Protein AF-A0A3M1U9E9-F1 (afdb_monomer)

Radius of gyration: 12.96 Å; Cα contacts (8 Å, |Δi|>4): 54; chains: 1; bounding box: 29×27×34 Å

Sequence (66 aa):
LLGDPLPLADALETLGRAVQVLPSETAQPATAHMYIAQPFSGGLASLFSTHPPIEERVRRLRALPL

pLDDT: mean 84.31, std 8.87, range [61.47, 95.94]

Secondary structure (DSSP, 8-state):
----SHHHHHHHHHHHHHHHHS--TT--GGGGGGSSS-S--SGGGGGG-SS--HHHHHHHHHTS--

Mean predicted aligned error: 5.28 Å

Structure (mmCIF, N/CA/C/O backbone):
data_AF-A0A3M1U9E9-F1
#
_entry.id   AF-A0A3M1U9E9-F1
#
loop_
_atom_site.group_PDB
_atom_site.id
_atom_site.type_symbol
_atom_site.label_atom_id
_atom_site.label_alt_id
_atom_site.label_comp_id
_atom_site.label_asym_id
_atom_site.label_entity_id
_atom_site.label_seq_id
_atom_site.pdbx_PDB_ins_code
_atom_site.Cartn_x
_atom_site.Cartn_y
_atom_site.Cartn_z
_atom_site.occupancy
_atom_site.B_iso_or_equiv
_atom_site.auth_seq_id
_atom_site.auth_comp_id
_atom_site.auth_asym_id
_atom_site.auth_atom_id
_atom_site.pdbx_PDB_model_num
ATOM 1 N N . LEU A 1 1 ? -3.124 12.188 14.375 1.00 61.47 1 LEU A N 1
ATOM 2 C CA . LEU A 1 1 ? -3.781 13.120 13.431 1.00 61.47 1 LEU A CA 1
ATOM 3 C C . LEU A 1 1 ? -5.145 12.607 12.972 1.00 61.47 1 LEU A C 1
ATOM 5 O O . LEU A 1 1 ? -6.056 13.412 13.014 1.00 61.47 1 LEU A O 1
ATOM 9 N N . LEU A 1 2 ? -5.326 11.320 12.622 1.00 74.19 2 LEU A N 1
ATOM 10 C CA . LEU A 1 2 ? -6.658 10.779 12.268 1.00 74.19 2 LEU A CA 1
ATOM 11 C C . LEU A 1 2 ? -7.227 9.748 13.258 1.00 74.19 2 LEU A C 1
ATOM 13 O O . LEU A 1 2 ? -8.434 9.712 13.433 1.00 74.19 2 LEU A O 1
ATOM 17 N N . GLY A 1 3 ? -6.395 8.938 13.926 1.00 85.12 3 GLY A N 1
ATOM 18 C CA . GLY A 1 3 ? -6.863 7.899 14.865 1.00 85.12 3 GLY A CA 1
ATOM 19 C C . GLY A 1 3 ? -7.523 6.692 14.182 1.00 85.12 3 GLY A C 1
ATOM 20 O O . GLY A 1 3 ? -7.343 5.576 14.644 1.00 85.12 3 GLY A O 1
ATOM 21 N N . ASP A 1 4 ? -8.174 6.913 13.041 1.00 91.81 4 ASP A N 1
ATOM 22 C CA . ASP A 1 4 ? -8.770 5.905 12.168 1.00 91.81 4 ASP A CA 1
ATOM 23 C C . ASP A 1 4 ? -7.746 5.365 11.139 1.00 91.81 4 ASP A C 1
ATOM 25 O O . ASP A 1 4 ? -7.121 6.157 10.416 1.00 91.81 4 ASP A O 1
ATOM 29 N N . PRO A 1 5 ? -7.542 4.036 11.051 1.00 94.44 5 PRO A N 1
ATOM 30 C CA . PRO A 1 5 ? -6.648 3.412 10.076 1.00 94.44 5 PRO A CA 1
ATOM 31 C C . PRO A 1 5 ? -7.227 3.313 8.651 1.00 94.44 5 PRO A C 1
ATOM 33 O O . PRO A 1 5 ? -6.454 3.101 7.707 1.00 94.44 5 PRO A O 1
ATOM 36 N N . LEU A 1 6 ? -8.543 3.457 8.459 1.00 95.19 6 LEU A N 1
ATOM 37 C CA . LEU A 1 6 ? -9.211 3.219 7.172 1.00 95.19 6 LEU A CA 1
ATOM 38 C C . LEU A 1 6 ? -8.817 4.214 6.068 1.00 95.19 6 LEU A C 1
ATOM 40 O O . LEU A 1 6 ? -8.479 3.748 4.977 1.00 95.19 6 LEU A O 1
ATOM 44 N N . PRO A 1 7 ? -8.726 5.539 6.311 1.00 95.56 7 PRO A N 1
ATOM 45 C CA . PRO A 1 7 ? -8.302 6.481 5.274 1.00 95.56 7 PRO A CA 1
ATOM 46 C C . PRO A 1 7 ? -6.909 6.164 4.718 1.00 95.56 7 PRO A C 1
ATOM 48 O O . PRO A 1 7 ? -6.640 6.351 3.531 1.00 95.56 7 PRO A O 1
ATOM 51 N N . LEU A 1 8 ? -6.012 5.648 5.567 1.00 94.19 8 LEU A N 1
ATOM 52 C CA . LEU A 1 8 ? -4.689 5.213 5.128 1.00 94.19 8 LEU A CA 1
ATOM 53 C C . LEU A 1 8 ? -4.766 3.926 4.297 1.00 94.19 8 LEU A C 1
ATOM 55 O O . LEU A 1 8 ? -4.028 3.795 3.322 1.00 94.19 8 LEU A O 1
ATOM 59 N N . ALA A 1 9 ? -5.647 2.988 4.653 1.00 95.25 9 ALA A N 1
ATOM 60 C CA . ALA A 1 9 ? -5.861 1.774 3.869 1.00 95.25 9 ALA A CA 1
ATOM 61 C C . ALA A 1 9 ? -6.345 2.112 2.449 1.00 95.25 9 ALA A C 1
ATOM 63 O O . ALA A 1 9 ? -5.779 1.613 1.474 1.00 95.25 9 ALA A O 1
ATOM 64 N N . ASP A 1 10 ? -7.312 3.020 2.325 1.00 95.88 10 ASP A N 1
ATOM 65 C CA . ASP A 1 10 ? -7.876 3.424 1.032 1.00 95.88 10 ASP A CA 1
ATOM 66 C C . ASP A 1 10 ? -6.863 4.196 0.170 1.00 95.88 10 ASP A C 1
ATOM 68 O O . ASP A 1 10 ? -6.756 3.974 -1.043 1.00 95.88 10 ASP A O 1
ATOM 72 N N . ALA A 1 11 ? -6.048 5.054 0.793 1.00 94.06 11 ALA A N 1
ATOM 73 C CA . ALA A 1 11 ? -4.950 5.732 0.108 1.00 94.06 11 ALA A CA 1
ATOM 74 C C . ALA A 1 11 ? -3.920 4.731 -0.450 1.00 94.06 11 ALA A C 1
ATOM 76 O O . ALA A 1 11 ? -3.460 4.875 -1.586 1.00 94.06 11 ALA A O 1
ATOM 77 N N . LEU A 1 12 ? -3.580 3.691 0.319 1.00 92.62 12 LEU A N 1
ATOM 78 C CA . LEU A 1 12 ? -2.644 2.655 -0.120 1.00 92.62 12 LEU A CA 1
ATOM 79 C C . LEU A 1 12 ? -3.207 1.789 -1.247 1.00 92.62 12 LEU A C 1
ATOM 81 O O . LEU A 1 12 ? -2.474 1.494 -2.190 1.00 92.62 12 LEU A O 1
ATOM 85 N N . GLU A 1 13 ? -4.491 1.426 -1.203 1.00 93.44 13 GLU A N 1
ATOM 86 C CA . GLU A 1 13 ? -5.130 0.734 -2.329 1.00 93.44 13 GLU A CA 1
ATOM 87 C C . GLU A 1 13 ? -5.122 1.586 -3.599 1.00 93.44 13 GLU A C 1
ATOM 89 O O . GLU A 1 13 ? -4.867 1.069 -4.687 1.00 93.44 13 GLU A O 1
ATOM 94 N N . THR A 1 14 ? -5.379 2.889 -3.469 1.00 93.50 14 THR A N 1
ATOM 95 C CA . THR A 1 14 ? -5.366 3.820 -4.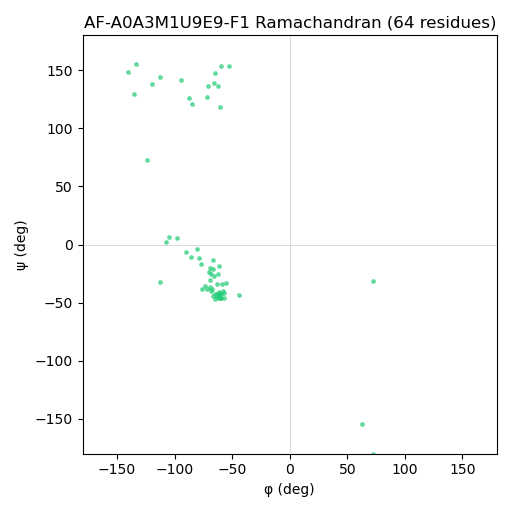604 1.00 93.50 14 THR A CA 1
ATOM 96 C C . THR A 1 14 ? -3.980 3.881 -5.245 1.00 93.50 14 THR A C 1
ATOM 98 O O . THR A 1 14 ? -3.856 3.754 -6.464 1.00 93.50 14 THR A O 1
ATOM 101 N N . LEU A 1 15 ? -2.927 3.993 -4.429 1.00 91.00 15 LEU A N 1
ATOM 102 C CA . LEU A 1 15 ? -1.541 3.957 -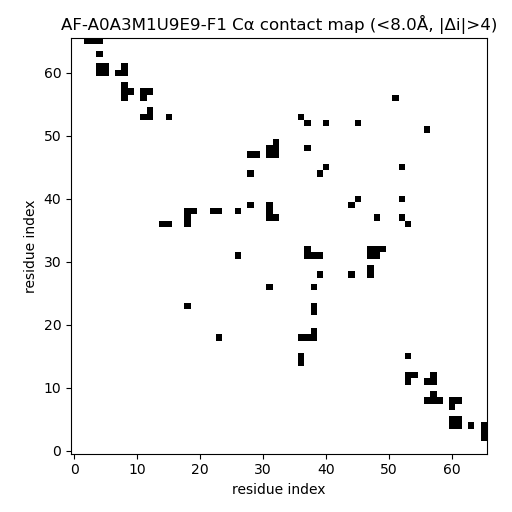4.904 1.00 91.00 15 LEU A CA 1
ATOM 103 C C . LEU A 1 15 ? -1.198 2.624 -5.580 1.00 91.00 15 LEU A C 1
ATOM 105 O O . LEU A 1 15 ? -0.624 2.626 -6.666 1.00 91.00 15 LEU A O 1
ATOM 109 N N . GLY A 1 16 ? -1.579 1.495 -4.976 1.00 89.25 16 GLY A N 1
ATOM 110 C CA . GLY A 1 16 ? -1.334 0.168 -5.549 1.00 89.25 16 GLY A CA 1
ATOM 111 C C . GLY A 1 16 ? -1.987 -0.009 -6.922 1.00 89.25 16 GLY A C 1
ATOM 112 O O . GLY A 1 16 ? -1.345 -0.493 -7.853 1.00 89.25 16 GLY A O 1
ATOM 113 N N . ARG A 1 17 ? -3.234 0.454 -7.084 1.00 90.00 17 ARG A N 1
ATOM 114 C CA . ARG A 1 17 ? -3.937 0.423 -8.379 1.00 90.00 17 ARG A CA 1
ATOM 115 C C . ARG A 1 17 ? -3.271 1.322 -9.419 1.00 90.00 17 ARG A C 1
ATOM 117 O O . ARG A 1 17 ? -3.124 0.902 -10.563 1.00 90.00 17 ARG A O 1
ATOM 124 N N . ALA A 1 18 ? -2.844 2.526 -9.038 1.00 89.25 18 ALA A N 1
ATOM 125 C CA . ALA A 1 18 ? -2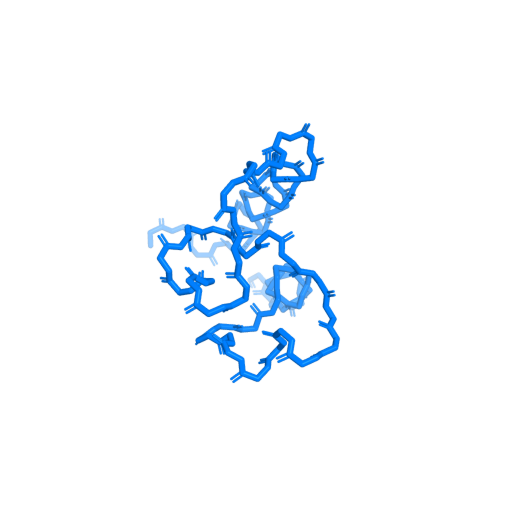.208 3.464 -9.963 1.00 89.25 18 ALA A CA 1
ATOM 126 C C . ALA A 1 18 ? -0.948 2.870 -10.617 1.00 89.25 18 ALA A C 1
ATOM 128 O O . ALA A 1 18 ? -0.760 3.015 -11.822 1.00 89.25 18 ALA A O 1
ATOM 129 N N . VAL A 1 19 ? -0.136 2.137 -9.850 1.00 85.62 19 VAL A N 1
ATOM 130 C CA . VAL A 1 19 ? 1.086 1.491 -10.359 1.00 85.62 19 VAL A CA 1
ATOM 131 C C . VAL A 1 19 ? 0.789 0.328 -11.313 1.00 85.62 19 VAL A C 1
ATOM 133 O O . VAL A 1 19 ? 1.560 0.08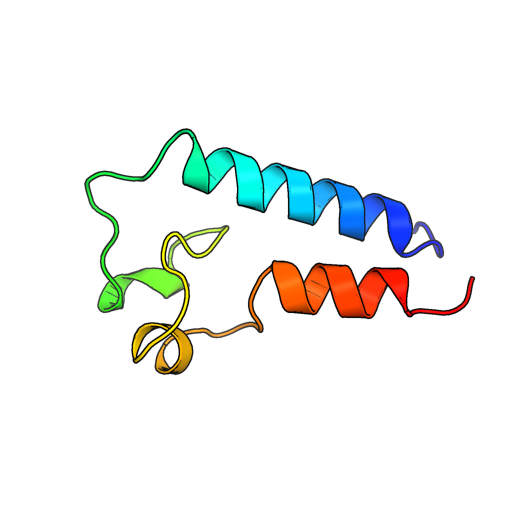9 -12.237 1.00 85.62 19 VAL A O 1
ATOM 136 N N . GLN A 1 20 ? -0.335 -0.374 -11.134 1.00 84.44 20 GLN A N 1
ATOM 137 C CA . GLN A 1 20 ? -0.764 -1.429 -12.063 1.00 84.44 20 GLN A CA 1
ATOM 138 C C . GLN A 1 20 ? -1.291 -0.858 -13.385 1.00 84.44 20 GLN A C 1
ATOM 140 O O . GLN A 1 20 ? -1.095 -1.460 -14.437 1.00 84.44 20 GLN A O 1
ATOM 145 N N . VAL A 1 21 ? -1.967 0.294 -13.330 1.00 89.25 21 VAL A N 1
ATOM 146 C CA . VAL A 1 21 ? -2.526 0.967 -14.513 1.00 89.25 21 VAL A CA 1
ATOM 147 C C . VAL A 1 21 ? -1.441 1.680 -15.318 1.00 89.25 21 VAL A C 1
ATOM 149 O O . VAL A 1 21 ? -1.487 1.666 -16.546 1.00 89.25 21 VAL A O 1
ATOM 152 N N . LEU A 1 22 ? -0.470 2.295 -14.639 1.00 86.81 22 LEU A N 1
ATOM 153 C CA . LEU A 1 22 ? 0.622 3.039 -15.260 1.00 86.81 22 LEU A CA 1
ATOM 154 C C . LEU A 1 22 ? 1.984 2.488 -14.792 1.00 86.81 22 LEU A C 1
ATOM 156 O O . LEU A 1 22 ? 2.659 3.116 -13.970 1.00 86.81 22 LEU A O 1
ATOM 160 N N . PRO A 1 23 ? 2.387 1.296 -15.269 1.00 82.38 23 PRO A N 1
ATOM 161 C CA . PRO A 1 23 ? 3.660 0.705 -14.886 1.00 82.38 23 PRO A CA 1
ATOM 162 C C . PRO A 1 23 ? 4.826 1.547 -15.417 1.00 82.38 23 PRO A C 1
ATOM 164 O O . PRO A 1 23 ? 4.808 2.028 -16.548 1.00 82.38 23 PRO A O 1
ATOM 167 N N . SER A 1 24 ? 5.864 1.717 -14.598 1.00 84.12 24 SER A N 1
ATOM 168 C CA . SER A 1 24 ? 7.089 2.395 -15.029 1.00 84.12 24 SER A CA 1
ATOM 169 C C . SER A 1 24 ? 7.873 1.509 -15.996 1.00 84.12 24 SER A C 1
ATOM 171 O O . SER A 1 24 ? 8.218 0.378 -15.658 1.00 84.12 24 SER A O 1
ATOM 173 N N . GLU A 1 25 ? 8.220 2.045 -17.166 1.00 86.06 25 GLU A N 1
ATOM 174 C CA . GLU A 1 25 ? 9.008 1.335 -18.185 1.00 86.06 25 GLU A CA 1
ATOM 175 C C . GLU A 1 25 ? 10.450 1.045 -17.740 1.00 86.06 25 GLU A C 1
ATOM 177 O O . GLU A 1 25 ? 11.108 0.156 -18.275 1.00 86.06 25 GLU A O 1
ATOM 182 N N . THR A 1 26 ? 10.954 1.787 -16.750 1.00 87.56 26 THR A N 1
ATOM 183 C CA . THR A 1 26 ? 12.340 1.691 -16.264 1.00 87.56 26 THR A CA 1
ATOM 184 C C . THR A 1 26 ? 12.455 1.023 -14.899 1.00 87.56 26 THR A C 1
ATOM 186 O O . THR A 1 26 ? 13.553 0.930 -14.341 1.00 87.56 26 THR A O 1
ATOM 189 N N . ALA A 1 27 ? 11.342 0.562 -14.325 1.00 83.94 27 ALA A N 1
ATOM 190 C CA . ALA A 1 27 ? 11.376 -0.137 -13.052 1.00 83.94 27 ALA A CA 1
ATOM 191 C C . ALA A 1 27 ? 12.188 -1.432 -13.170 1.00 83.94 27 ALA A C 1
ATOM 193 O O . ALA A 1 27 ? 12.018 -2.210 -14.108 1.00 83.94 27 ALA A O 1
ATOM 194 N N . GLN A 1 28 ? 13.037 -1.698 -12.174 1.00 84.75 28 GLN A N 1
ATOM 195 C CA . GLN A 1 28 ? 13.796 -2.944 -12.039 1.00 84.75 28 GLN A CA 1
ATOM 196 C C . GLN A 1 28 ? 13.839 -3.352 -10.557 1.00 84.75 28 GLN A C 1
ATOM 198 O O . GLN A 1 28 ? 13.879 -2.472 -9.696 1.00 84.75 28 GLN A O 1
ATOM 203 N N . PRO A 1 29 ? 13.880 -4.653 -10.208 1.00 80.56 29 PRO A N 1
ATOM 204 C CA . PRO A 1 29 ? 13.905 -5.078 -8.804 1.00 80.56 29 PRO A CA 1
ATOM 205 C C . PRO A 1 29 ? 15.054 -4.469 -7.985 1.00 80.56 29 PRO A C 1
ATOM 207 O O . PRO A 1 29 ? 14.874 -4.159 -6.812 1.00 80.56 29 PRO A O 1
ATOM 210 N N . ALA A 1 30 ? 16.215 -4.230 -8.606 1.00 83.31 30 ALA A N 1
ATOM 211 C CA . ALA A 1 30 ? 17.364 -3.598 -7.955 1.00 83.31 30 ALA A CA 1
ATOM 212 C C . ALA A 1 30 ? 17.108 -2.132 -7.550 1.00 83.31 30 ALA A C 1
ATOM 214 O O . ALA A 1 30 ? 17.707 -1.652 -6.591 1.00 83.31 30 ALA A O 1
ATOM 215 N N . THR A 1 31 ? 16.209 -1.429 -8.246 1.00 83.56 31 THR A N 1
ATOM 216 C CA . THR A 1 31 ? 15.853 -0.022 -7.990 1.00 83.56 31 THR A CA 1
ATOM 217 C C . THR A 1 31 ? 14.499 0.133 -7.297 1.00 83.56 31 THR A C 1
ATOM 219 O O . THR A 1 31 ? 14.052 1.255 -7.075 1.00 83.56 31 THR A O 1
ATOM 222 N N . ALA A 1 32 ? 13.870 -0.975 -6.891 1.00 80.00 32 ALA A N 1
ATOM 223 C CA . ALA A 1 32 ? 12.598 -1.030 -6.168 1.00 80.00 32 ALA A CA 1
ATOM 224 C C . ALA A 1 32 ? 12.482 -0.007 -5.022 1.00 80.00 32 ALA A C 1
ATOM 226 O O . ALA A 1 32 ? 11.473 0.676 -4.884 1.00 80.00 32 ALA A O 1
ATOM 227 N N . HIS A 1 33 ? 13.546 0.137 -4.230 1.00 78.56 33 HIS A N 1
ATOM 228 C CA . HIS A 1 33 ? 13.614 1.024 -3.067 1.00 78.56 33 HIS A CA 1
ATOM 229 C C . HIS A 1 33 ? 13.552 2.528 -3.403 1.00 78.56 33 HIS A C 1
ATOM 231 O O . HIS A 1 33 ? 13.345 3.336 -2.503 1.00 78.56 33 HIS A O 1
ATOM 237 N N . MET A 1 34 ? 13.722 2.912 -4.673 1.00 84.69 34 MET A N 1
ATOM 238 C CA . MET A 1 34 ? 13.598 4.300 -5.140 1.00 84.69 34 MET A CA 1
ATOM 239 C C . MET A 1 34 ? 12.150 4.685 -5.485 1.00 84.69 34 MET A C 1
ATOM 241 O O . MET A 1 34 ? 11.868 5.861 -5.710 1.00 84.69 34 MET A O 1
ATOM 245 N N . TYR A 1 35 ? 11.231 3.717 -5.547 1.00 80.06 35 TYR A N 1
ATOM 246 C CA . TYR A 1 35 ? 9.831 3.947 -5.895 1.00 80.06 35 TYR A CA 1
ATOM 247 C C . TYR A 1 35 ? 8.965 4.136 -4.644 1.00 80.06 35 TYR A C 1
ATOM 249 O O . TYR A 1 35 ? 9.110 3.429 -3.650 1.00 80.06 35 TYR A O 1
ATOM 257 N N . ILE A 1 36 ? 7.999 5.059 -4.720 1.00 78.00 36 ILE A N 1
ATOM 258 C CA . ILE A 1 36 ? 7.010 5.303 -3.648 1.00 78.00 36 ILE A CA 1
ATOM 259 C C . ILE A 1 36 ? 6.122 4.067 -3.424 1.00 7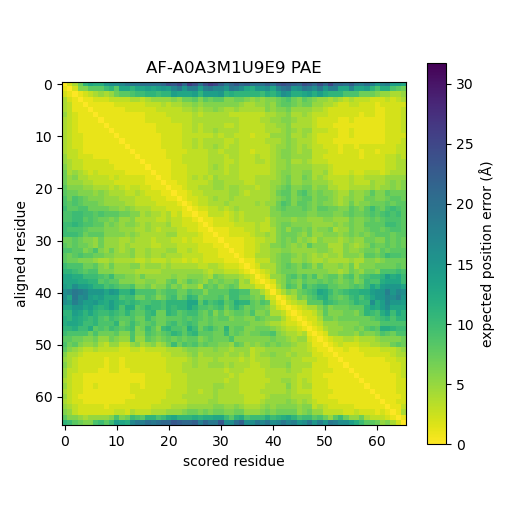8.00 36 ILE A C 1
ATOM 261 O O . ILE A 1 36 ? 5.708 3.776 -2.300 1.00 78.00 36 ILE A O 1
ATOM 265 N N . ALA A 1 37 ? 5.837 3.329 -4.497 1.00 79.44 37 ALA A N 1
ATOM 266 C CA . ALA A 1 37 ? 5.091 2.083 -4.474 1.00 79.44 37 ALA A CA 1
ATOM 267 C C . ALA A 1 37 ? 5.805 1.051 -5.354 1.00 79.44 37 ALA A C 1
ATOM 269 O O . ALA A 1 37 ? 6.160 1.341 -6.495 1.00 79.44 37 ALA A O 1
ATOM 270 N N . GLN A 1 38 ? 6.031 -0.139 -4.793 1.00 74.81 38 GLN A N 1
ATOM 271 C CA . GLN A 1 38 ? 6.727 -1.247 -5.444 1.00 74.81 38 GLN A CA 1
ATOM 272 C C . GLN A 1 38 ? 5.963 -1.675 -6.715 1.00 74.81 38 GLN A C 1
ATOM 274 O O . GLN A 1 38 ? 4.827 -2.134 -6.593 1.00 74.81 38 GLN A O 1
ATOM 279 N N . PRO A 1 39 ? 6.559 -1.577 -7.920 1.00 71.12 39 PRO A N 1
ATOM 280 C CA . PRO A 1 39 ? 5.891 -1.946 -9.172 1.00 71.12 39 PRO A CA 1
ATOM 281 C C . PRO A 1 39 ? 5.889 -3.452 -9.457 1.00 71.12 39 PRO A C 1
ATOM 283 O O . PRO A 1 39 ? 5.292 -3.902 -10.431 1.00 71.12 39 PRO A O 1
ATOM 286 N N . PHE A 1 40 ? 6.541 -4.241 -8.603 1.00 72.25 40 PHE A N 1
ATOM 287 C CA . PHE A 1 40 ? 6.651 -5.692 -8.715 1.00 72.25 40 PHE A CA 1
ATOM 288 C C . PHE A 1 40 ? 5.889 -6.394 -7.593 1.00 72.25 40 PHE A C 1
ATOM 290 O O . PHE A 1 40 ? 5.915 -5.957 -6.445 1.00 72.25 40 PHE A O 1
ATOM 297 N N . SER A 1 41 ? 5.275 -7.534 -7.894 1.00 68.44 41 SER A N 1
ATOM 298 C CA . SER A 1 41 ? 4.645 -8.392 -6.889 1.00 68.44 41 SER A CA 1
ATOM 299 C C . SER A 1 41 ? 5.287 -9.783 -6.875 1.00 68.44 41 SER A C 1
ATOM 301 O O . SER A 1 41 ? 5.584 -10.360 -7.918 1.00 68.44 41 SER A O 1
ATOM 303 N N . GLY A 1 42 ? 5.509 -10.321 -5.670 1.00 69.06 42 GLY A N 1
ATOM 304 C CA . GLY A 1 42 ? 5.967 -11.698 -5.447 1.00 69.06 42 GLY A CA 1
ATOM 305 C C . GLY A 1 42 ? 7.431 -12.009 -5.808 1.00 69.06 42 GLY A C 1
ATOM 306 O O . GLY A 1 42 ? 8.204 -11.157 -6.240 1.00 69.06 42 GLY A O 1
ATOM 307 N N . GLY A 1 43 ? 7.824 -13.271 -5.598 1.00 74.38 43 GLY A N 1
ATOM 308 C CA . GLY A 1 43 ? 9.141 -13.805 -5.970 1.00 74.38 43 GLY A CA 1
ATOM 309 C C . GLY A 1 43 ? 10.331 -13.154 -5.250 1.00 74.38 43 GLY A C 1
ATOM 310 O O . GLY A 1 43 ? 10.196 -12.612 -4.157 1.00 74.38 43 GLY A O 1
ATOM 311 N N . LEU A 1 44 ? 11.517 -13.185 -5.876 1.00 70.81 44 LEU A N 1
ATOM 312 C CA . LEU A 1 44 ? 12.744 -12.587 -5.320 1.00 70.81 44 LEU A CA 1
ATOM 313 C C . LEU A 1 44 ? 12.634 -11.069 -5.102 1.00 70.81 44 LEU A C 1
ATOM 315 O O . LEU A 1 44 ? 13.401 -10.516 -4.319 1.00 70.81 44 LEU A O 1
ATOM 319 N N . ALA A 1 45 ? 11.671 -10.390 -5.738 1.00 71.62 45 ALA A N 1
ATOM 320 C CA . ALA A 1 45 ? 11.440 -8.963 -5.529 1.00 71.62 45 ALA A CA 1
ATOM 321 C C . ALA A 1 45 ? 11.049 -8.638 -4.075 1.00 71.62 45 ALA A C 1
ATOM 323 O O . ALA A 1 45 ? 11.330 -7.536 -3.604 1.00 71.62 45 ALA A O 1
ATOM 324 N N . SER A 1 46 ? 10.474 -9.594 -3.330 1.00 70.94 46 SER A N 1
ATOM 325 C CA . SER A 1 46 ? 10.172 -9.402 -1.906 1.00 70.94 46 SER A CA 1
ATOM 326 C C . SER A 1 46 ? 11.426 -9.305 -1.032 1.00 70.94 46 SER A C 1
ATOM 328 O O . SER A 1 46 ? 11.364 -8.687 0.026 1.00 70.94 46 SER A O 1
ATOM 330 N N . LEU A 1 47 ? 12.561 -9.878 -1.460 1.00 74.00 47 LEU A N 1
ATOM 331 C CA . LEU A 1 47 ? 13.832 -9.820 -0.720 1.00 74.00 47 LEU A CA 1
ATOM 332 C C . LEU A 1 47 ? 14.454 -8.418 -0.731 1.00 74.00 47 LEU A C 1
ATOM 334 O O . LEU A 1 47 ? 15.220 -8.080 0.165 1.00 74.00 47 LEU A O 1
ATOM 338 N N . PHE A 1 48 ? 14.105 -7.600 -1.725 1.00 71.38 48 PHE A N 1
A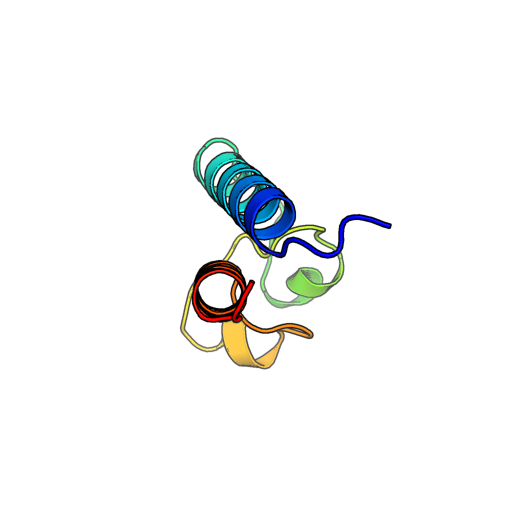TOM 339 C CA . PHE A 1 48 ? 14.580 -6.221 -1.867 1.00 71.38 48 PHE A CA 1
ATOM 340 C C . PHE A 1 48 ? 13.574 -5.191 -1.338 1.00 71.38 48 PHE A C 1
ATOM 342 O O . PHE A 1 48 ? 13.771 -3.986 -1.495 1.00 71.38 48 PHE A O 1
ATOM 349 N N . SER A 1 49 ? 12.481 -5.650 -0.724 1.00 71.00 49 SER A N 1
ATOM 350 C CA . SER A 1 49 ? 11.432 -4.780 -0.207 1.00 71.00 49 SER A CA 1
ATOM 351 C C . SER A 1 49 ? 11.788 -4.301 1.200 1.00 71.00 49 SER A C 1
ATOM 353 O O . SER A 1 49 ? 11.929 -5.100 2.123 1.00 71.00 49 SER A O 1
ATOM 355 N N . THR A 1 50 ? 11.893 -2.987 1.393 1.00 76.19 50 THR A N 1
ATOM 356 C CA . THR A 1 50 ? 12.116 -2.370 2.718 1.00 76.19 50 THR A CA 1
ATOM 357 C C . THR A 1 50 ? 10.837 -2.293 3.558 1.00 76.19 50 THR A C 1
ATOM 359 O O . THR A 1 50 ? 10.878 -2.028 4.760 1.00 76.19 50 THR A O 1
ATOM 362 N N . HIS A 1 51 ? 9.688 -2.557 2.934 1.00 79.31 51 HIS A N 1
ATOM 363 C CA . HIS A 1 51 ? 8.368 -2.571 3.549 1.00 79.31 51 HIS A CA 1
ATOM 364 C C . HIS A 1 51 ? 7.583 -3.817 3.117 1.00 79.31 51 HIS A C 1
ATOM 366 O O . HIS A 1 51 ? 7.839 -4.356 2.035 1.00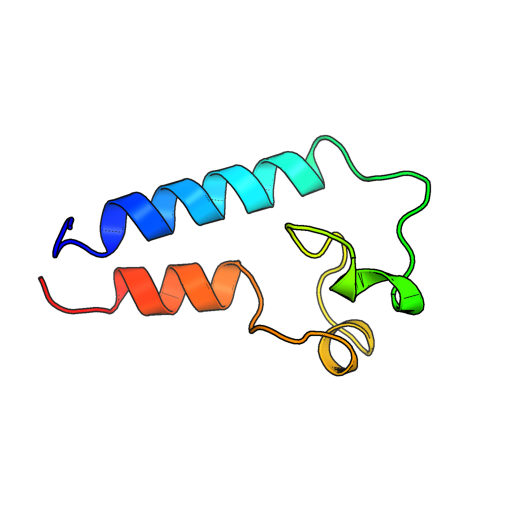 79.31 51 HIS A O 1
ATOM 372 N N . PRO A 1 52 ? 6.602 -4.274 3.920 1.00 84.62 52 PRO A N 1
ATOM 373 C CA . PRO A 1 52 ? 5.665 -5.296 3.467 1.00 84.62 52 PRO A CA 1
ATOM 374 C C . PRO A 1 52 ? 4.882 -4.820 2.224 1.00 84.62 52 PRO A C 1
ATOM 376 O O . P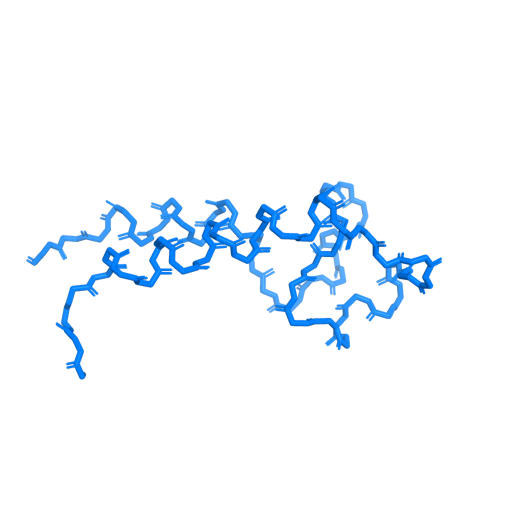RO A 1 52 ? 4.685 -3.609 2.065 1.00 84.62 52 PRO A O 1
ATOM 379 N N . PRO A 1 53 ? 4.400 -5.745 1.371 1.00 84.56 53 PRO A N 1
ATOM 380 C CA . PRO A 1 53 ? 3.567 -5.420 0.209 1.00 84.56 53 PRO A CA 1
ATOM 381 C C . PRO A 1 53 ? 2.348 -4.555 0.561 1.00 84.56 53 PRO A C 1
ATOM 383 O O . PRO A 1 53 ? 1.851 -4.605 1.690 1.00 84.56 53 PRO A O 1
ATOM 386 N N . ILE A 1 54 ? 1.846 -3.769 -0.401 1.00 88.44 54 ILE A N 1
ATOM 387 C CA . ILE A 1 54 ? 0.694 -2.872 -0.191 1.00 88.44 54 ILE A CA 1
ATOM 388 C C . ILE A 1 54 ? -0.528 -3.652 0.295 1.00 88.44 54 ILE A C 1
ATOM 390 O O . ILE A 1 54 ? -1.184 -3.215 1.237 1.00 88.44 54 ILE A O 1
ATOM 394 N N . GLU A 1 55 ? -0.786 -4.830 -0.265 1.00 88.75 55 GLU A N 1
ATOM 395 C CA . GLU A 1 55 ? -1.918 -5.687 0.093 1.00 88.75 55 GLU A CA 1
ATOM 396 C C . GLU A 1 55 ? -1.850 -6.098 1.568 1.00 88.75 55 GLU A C 1
ATOM 398 O O . GLU A 1 55 ? -2.840 -6.035 2.296 1.00 88.75 55 GLU A O 1
ATOM 403 N N . GLU A 1 56 ? -0.654 -6.445 2.042 1.00 90.88 56 GLU A N 1
ATOM 404 C CA . GLU A 1 56 ? -0.413 -6.804 3.437 1.00 90.88 56 GLU A CA 1
ATOM 405 C C . GLU A 1 56 ? -0.551 -5.588 4.366 1.00 90.88 56 GLU A C 1
ATOM 407 O O . GLU A 1 56 ? -1.077 -5.705 5.475 1.00 90.88 56 GLU A O 1
ATOM 412 N N . ARG A 1 57 ? -0.132 -4.400 3.916 1.00 92.31 57 ARG A N 1
ATOM 413 C CA . ARG A 1 57 ? -0.318 -3.144 4.664 1.00 92.31 57 ARG A CA 1
ATOM 414 C C . ARG A 1 57 ? -1.799 -2.796 4.801 1.00 92.31 57 ARG A C 1
ATOM 416 O O . ARG A 1 57 ? -2.245 -2.515 5.910 1.00 92.31 57 ARG A O 1
ATOM 423 N N . VAL A 1 58 ? -2.558 -2.872 3.708 1.00 94.75 58 VAL A N 1
ATOM 424 C CA . VAL A 1 58 ? -4.013 -2.649 3.685 1.00 94.75 58 VAL A CA 1
ATOM 425 C C . VAL A 1 58 ? -4.716 -3.650 4.596 1.00 94.75 58 VAL A C 1
ATOM 427 O O . VAL A 1 58 ? -5.531 -3.253 5.429 1.00 94.75 58 VAL A O 1
ATOM 430 N N . ARG A 1 59 ? -4.354 -4.936 4.505 1.00 95.88 59 ARG A N 1
ATOM 431 C CA . ARG A 1 59 ? -4.910 -5.990 5.361 1.00 95.88 59 ARG A CA 1
ATOM 432 C C . ARG A 1 59 ? -4.688 -5.692 6.843 1.00 95.88 59 ARG A C 1
ATOM 434 O O . ARG A 1 59 ? -5.621 -5.824 7.628 1.00 95.88 59 ARG A O 1
ATOM 441 N N . ARG A 1 60 ? -3.476 -5.277 7.229 1.00 95.62 60 ARG A N 1
ATOM 442 C CA . ARG A 1 60 ? -3.166 -4.906 8.621 1.00 95.62 60 ARG A CA 1
ATOM 443 C C . ARG A 1 60 ? -3.976 -3.701 9.081 1.00 95.62 60 ARG A C 1
ATOM 445 O O . ARG A 1 60 ? -4.523 -3.754 10.172 1.00 95.62 60 ARG A O 1
ATOM 452 N N . LEU A 1 61 ? -4.079 -2.657 8.258 1.00 95.00 61 LEU A N 1
ATOM 453 C CA . LEU A 1 61 ? -4.832 -1.445 8.598 1.00 95.00 61 LEU A CA 1
ATOM 454 C C . LEU A 1 61 ? -6.325 -1.724 8.783 1.00 95.00 61 LEU A C 1
ATOM 456 O O . LEU A 1 61 ? -6.907 -1.256 9.751 1.00 95.00 61 LEU A O 1
ATOM 460 N N . ARG A 1 62 ? -6.931 -2.542 7.916 1.00 95.88 62 ARG A N 1
ATOM 461 C CA . ARG A 1 62 ? -8.341 -2.951 8.050 1.00 95.88 62 ARG A CA 1
ATOM 462 C C . ARG A 1 62 ? -8.605 -3.887 9.231 1.00 95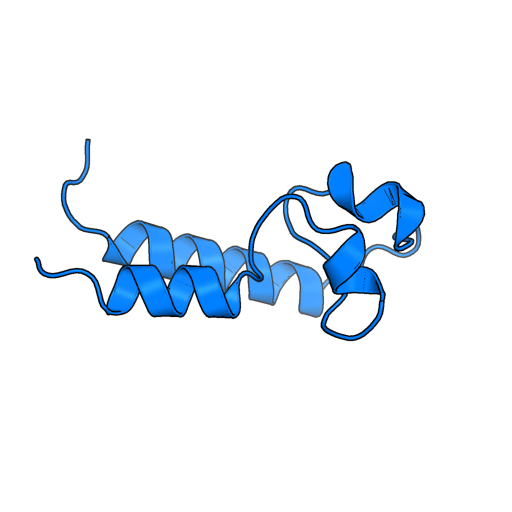.88 62 ARG A C 1
ATOM 464 O O . ARG A 1 62 ? -9.748 -4.020 9.647 1.00 95.88 62 ARG A O 1
ATOM 471 N N . ALA A 1 63 ? -7.571 -4.551 9.744 1.00 95.94 63 ALA A N 1
ATOM 472 C CA . ALA A 1 63 ? -7.658 -5.409 10.921 1.00 95.94 63 ALA A CA 1
ATOM 473 C C . ALA A 1 63 ? -7.397 -4.658 12.237 1.00 95.94 63 ALA A C 1
ATOM 475 O O . ALA A 1 63 ? -7.530 -5.257 13.305 1.00 95.94 63 ALA A O 1
ATOM 476 N N . LEU A 1 64 ? -6.991 -3.384 12.181 1.00 92.44 64 LEU A N 1
ATOM 477 C CA . LEU A 1 64 ? -6.821 -2.584 13.385 1.00 92.44 64 LEU A CA 1
ATOM 478 C C . LEU A 1 64 ? -8.196 -2.251 13.985 1.00 92.44 64 LEU A C 1
ATOM 480 O O . LEU A 1 64 ? -9.118 -1.909 13.243 1.00 92.44 64 LEU A O 1
ATOM 484 N N . PRO A 1 65 ? -8.341 -2.355 15.314 1.00 81.44 65 PRO A N 1
ATOM 485 C CA . PRO A 1 65 ? -9.542 -1.895 15.992 1.00 81.44 65 PRO A CA 1
ATOM 486 C C . PRO A 1 65 ? -9.677 -0.372 15.855 1.00 81.44 65 PRO A C 1
ATOM 488 O O . PRO A 1 65 ? -8.667 0.335 15.797 1.00 81.44 65 PRO A O 1
ATOM 491 N N . LEU A 1 66 ? -10.927 0.093 15.793 1.00 73.00 66 LEU A N 1
ATOM 492 C CA . LEU A 1 66 ? -11.292 1.512 15.827 1.00 73.00 66 LEU A CA 1
ATOM 493 C C . LEU A 1 66 ? -11.083 2.107 17.224 1.00 73.00 66 LEU A C 1
ATOM 495 O O . LEU A 1 66 ? -11.388 1.397 18.211 1.00 73.00 66 LEU A O 1
#

Solvent-accessible surface area (backbone atoms only — not comparable to full-atom values): 4259 Å² total; per-residue (Å²): 142,76,87,58,46,56,70,57,26,55,50,46,52,52,54,55,50,50,39,71,76,57,63,66,92,81,70,46,66,92,55,36,79,78,44,100,65,68,84,73,80,64,74,77,54,57,80,56,47,94,59,78,56,63,69,60,49,32,53,51,31,70,66,50,81,126

Foldseek 3Di:
DPPQLQVVLVVLVVVLVVCVVPPDPPDDLVCQVVDPARSDDDDCSVVSDPDPHSVVSSVVSVPDDD